Protein AF-A0A6L9J667-F1 (afdb_monomer)

Radius of gyration: 18.37 Å; Cα contacts (8 Å, |Δi|>4): 187; chains: 1; bounding box: 45×50×56 Å

Structure (mmCIF, N/CA/C/O backbone):
data_AF-A0A6L9J667-F1
#
_entry.id   AF-A0A6L9J667-F1
#
loop_
_atom_site.group_PDB
_atom_site.id
_atom_site.type_symbol
_atom_site.label_atom_id
_atom_site.label_alt_id
_atom_site.label_comp_id
_atom_site.label_asym_id
_atom_site.label_entity_id
_atom_site.label_seq_id
_atom_site.pdbx_PDB_ins_code
_atom_site.Cartn_x
_atom_site.Cartn_y
_atom_site.Cartn_z
_atom_site.occupancy
_atom_site.B_iso_or_equiv
_atom_site.auth_seq_id
_atom_site.auth_comp_id
_atom_site.auth_asym_id
_atom_site.auth_atom_id
_atom_site.pdbx_PDB_model_num
ATOM 1 N N . MET A 1 1 ? -11.969 -35.076 3.843 1.00 34.38 1 MET A N 1
ATOM 2 C CA . MET A 1 1 ? -10.674 -34.722 4.470 1.00 34.38 1 MET A CA 1
ATOM 3 C C . MET A 1 1 ? -10.777 -33.279 4.935 1.00 34.38 1 MET A C 1
ATOM 5 O O . MET A 1 1 ? -11.098 -32.419 4.132 1.00 34.38 1 MET A O 1
ATOM 9 N N . ASN A 1 2 ? -10.687 -33.057 6.244 1.00 34.00 2 ASN A N 1
ATOM 10 C CA . ASN A 1 2 ? -11.213 -31.883 6.939 1.00 34.00 2 ASN A CA 1
ATOM 11 C C . ASN A 1 2 ? -10.099 -30.839 7.148 1.00 34.00 2 ASN A C 1
ATOM 13 O O . ASN A 1 2 ? -9.305 -30.959 8.081 1.00 34.00 2 ASN A O 1
ATOM 17 N N . THR A 1 3 ? -9.994 -29.837 6.275 1.00 40.28 3 THR A N 1
ATOM 18 C CA . THR A 1 3 ? -9.066 -28.709 6.448 1.00 40.28 3 THR A CA 1
ATOM 19 C C . THR A 1 3 ? -9.663 -27.719 7.443 1.00 40.28 3 THR A C 1
ATOM 21 O O . THR A 1 3 ? -10.403 -26.805 7.087 1.00 40.28 3 THR A O 1
ATOM 24 N N . LYS A 1 4 ? -9.331 -27.903 8.729 1.00 41.00 4 LYS A N 1
ATOM 25 C CA . LYS A 1 4 ? -9.556 -26.900 9.777 1.00 41.00 4 LYS A CA 1
ATOM 26 C C . LYS A 1 4 ? -8.923 -25.576 9.336 1.00 41.00 4 LYS A C 1
ATOM 28 O O . LYS A 1 4 ? -7.708 -25.402 9.415 1.00 41.00 4 LYS A O 1
ATOM 33 N N . ARG A 1 5 ? -9.758 -24.643 8.876 1.00 44.25 5 ARG A N 1
ATOM 34 C CA . ARG A 1 5 ? -9.413 -23.239 8.634 1.00 44.25 5 ARG A CA 1
ATOM 35 C C . ARG A 1 5 ? -8.945 -22.677 9.980 1.00 44.25 5 ARG A C 1
ATOM 37 O O . ARG A 1 5 ? -9.752 -22.469 10.883 1.00 44.25 5 ARG A O 1
ATOM 44 N N . LYS A 1 6 ? -7.627 -22.551 10.162 1.00 43.97 6 LYS A N 1
ATOM 45 C CA . LYS A 1 6 ? -7.011 -21.897 11.325 1.00 43.97 6 LYS A CA 1
ATOM 46 C C . LYS A 1 6 ? -7.663 -20.512 11.399 1.00 43.97 6 LYS A C 1
ATOM 48 O O . LYS A 1 6 ? -7.482 -19.739 10.461 1.00 43.97 6 LYS A O 1
ATOM 53 N N . ARG A 1 7 ? -8.513 -20.260 12.409 1.00 51.75 7 ARG A N 1
ATOM 54 C CA . ARG A 1 7 ? -9.194 -18.965 12.594 1.00 51.75 7 ARG A CA 1
ATOM 55 C C . ARG A 1 7 ? -8.142 -17.875 12.423 1.00 51.75 7 ARG A C 1
ATOM 57 O O . ARG A 1 7 ? -7.114 -17.918 13.099 1.00 51.75 7 ARG A O 1
ATOM 64 N N . SER A 1 8 ? -8.352 -16.991 11.455 1.00 56.66 8 SER A N 1
ATOM 65 C CA . SER A 1 8 ? -7.470 -15.858 11.229 1.00 56.66 8 SER A CA 1
ATOM 66 C C . SER A 1 8 ? -7.361 -15.087 12.540 1.00 56.66 8 SER A C 1
ATOM 68 O O . SER A 1 8 ? -8.364 -14.807 13.189 1.00 56.66 8 SER A O 1
ATOM 70 N N . GLN A 1 9 ? -6.130 -14.781 12.944 1.00 84.12 9 GLN A N 1
ATOM 71 C CA . GLN A 1 9 ? -5.805 -14.028 14.160 1.00 84.12 9 GLN A CA 1
ATOM 72 C C . GLN A 1 9 ? -6.301 -12.567 14.094 1.00 84.12 9 GLN A C 1
ATOM 74 O O . GLN A 1 9 ? -5.968 -11.768 14.949 1.00 84.12 9 GLN A O 1
ATOM 79 N N . PHE A 1 10 ? -7.056 -12.212 13.055 1.00 93.38 10 PHE A N 1
ATOM 80 C CA . PHE A 1 10 ? -7.577 -10.890 12.754 1.00 93.38 10 PHE A CA 1
ATOM 81 C C . PHE A 1 10 ? -8.843 -11.022 11.891 1.00 93.38 10 PHE A C 1
ATOM 83 O O . PHE A 1 10 ? -9.079 -12.061 11.257 1.00 93.38 10 PHE A O 1
ATOM 90 N N . ILE A 1 11 ? -9.636 -9.955 11.851 1.00 95.50 11 ILE A N 1
ATOM 91 C CA . ILE A 1 11 ? -10.791 -9.784 10.965 1.00 95.50 11 ILE A CA 1
ATOM 92 C C . ILE A 1 11 ? -10.511 -8.676 9.953 1.00 95.50 11 ILE A C 1
ATOM 94 O O . ILE A 1 11 ? -9.797 -7.726 10.266 1.00 95.50 11 ILE A O 1
ATOM 98 N N . VAL A 1 12 ? -11.093 -8.783 8.760 1.00 96.62 12 VAL A N 1
ATOM 99 C CA . VAL A 1 12 ? -11.132 -7.688 7.784 1.00 96.62 12 VAL A CA 1
ATOM 100 C C . VAL A 1 12 ? -12.528 -7.087 7.802 1.00 96.62 12 VAL A C 1
ATOM 102 O O . VAL A 1 12 ? -13.521 -7.816 7.811 1.00 96.62 12 VAL A O 1
ATOM 105 N N . ARG A 1 13 ? -12.608 -5.761 7.863 1.00 95.69 13 ARG A N 1
ATOM 106 C CA . ARG A 1 13 ? -13.874 -5.024 7.887 1.00 95.69 13 ARG A CA 1
ATOM 107 C C . ARG A 1 13 ? -13.708 -3.635 7.296 1.00 95.69 13 ARG A C 1
ATOM 109 O O . ARG A 1 13 ? -12.589 -3.174 7.104 1.00 95.69 13 ARG A O 1
ATOM 116 N N . GLN A 1 14 ? -14.824 -2.953 7.070 1.00 94.88 14 GLN A N 1
ATOM 117 C CA . GLN A 1 14 ? -14.792 -1.533 6.749 1.00 94.88 14 GLN A CA 1
ATOM 118 C C . GLN A 1 14 ? -14.217 -0.712 7.913 1.00 94.88 14 GLN A C 1
ATOM 120 O O . GLN A 1 14 ? -14.376 -1.057 9.096 1.00 94.88 14 GLN A O 1
ATOM 125 N N . LEU A 1 15 ? -13.524 0.360 7.538 1.00 93.94 15 LEU A N 1
ATOM 126 C CA . LEU A 1 15 ? -13.124 1.438 8.432 1.00 93.94 15 LEU A CA 1
ATOM 127 C C . LEU A 1 15 ? -14.367 2.039 9.107 1.00 93.94 15 LEU A C 1
ATOM 129 O O . LEU A 1 15 ? -15.390 2.223 8.450 1.00 93.94 15 LEU A O 1
ATOM 133 N N . ARG A 1 16 ? -14.296 2.320 10.410 1.00 92.69 16 ARG A N 1
ATOM 134 C CA . ARG A 1 16 ? -15.457 2.788 11.186 1.00 92.69 16 ARG A CA 1
ATOM 135 C C . ARG A 1 16 ? -15.559 4.300 11.279 1.00 92.69 16 ARG A C 1
ATOM 137 O O . ARG A 1 16 ? -16.656 4.836 11.167 1.00 92.69 16 ARG A O 1
ATOM 144 N N . ASP A 1 17 ? -14.443 4.966 11.536 1.00 90.12 17 ASP A N 1
ATOM 145 C CA . ASP A 1 17 ? -14.431 6.382 11.877 1.00 90.12 17 ASP A CA 1
ATOM 146 C C . ASP A 1 17 ? -13.094 7.059 11.534 1.00 90.12 17 ASP A C 1
ATOM 148 O O . ASP A 1 17 ? -12.122 6.439 11.093 1.00 90.12 17 ASP A O 1
ATOM 152 N N . GLU A 1 18 ? -13.064 8.373 11.745 1.00 88.50 18 GLU A N 1
ATOM 153 C CA . GLU A 1 18 ? -11.898 9.228 11.513 1.00 88.50 18 GLU A CA 1
ATOM 154 C C . GLU A 1 18 ? -10.717 8.932 12.452 1.00 88.50 18 GLU A C 1
ATOM 156 O O . GLU A 1 18 ? -9.563 9.232 12.124 1.00 88.50 18 GLU A O 1
ATOM 161 N N . ALA A 1 19 ? -10.964 8.330 13.620 1.00 91.69 19 ALA A N 1
ATOM 162 C CA . ALA A 1 19 ? -9.888 7.945 14.525 1.00 91.69 19 ALA A CA 1
ATOM 163 C C . ALA A 1 19 ? -9.115 6.757 13.940 1.00 91.69 19 ALA A C 1
ATOM 165 O O . ALA A 1 19 ? -7.887 6.809 13.853 1.00 91.69 19 ALA A O 1
ATOM 166 N N . GLU A 1 20 ? -9.815 5.734 13.441 1.00 92.81 20 GLU A N 1
ATOM 167 C CA . GLU A 1 20 ? -9.190 4.629 12.706 1.00 92.81 20 GLU A CA 1
ATOM 168 C C . GLU A 1 20 ? -8.465 5.113 11.448 1.00 92.81 20 GLU A C 1
ATOM 170 O O . GLU A 1 20 ? -7.368 4.633 11.145 1.00 92.81 20 GLU A O 1
ATOM 175 N N . LEU A 1 21 ? -9.036 6.093 10.738 1.00 90.62 21 LEU A N 1
ATOM 176 C CA . LEU A 1 21 ? -8.382 6.708 9.584 1.00 90.62 21 LEU A CA 1
ATOM 177 C C . LEU A 1 21 ? -7.054 7.352 10.002 1.00 90.62 21 LEU A C 1
ATOM 179 O O . LEU A 1 21 ? -6.007 7.132 9.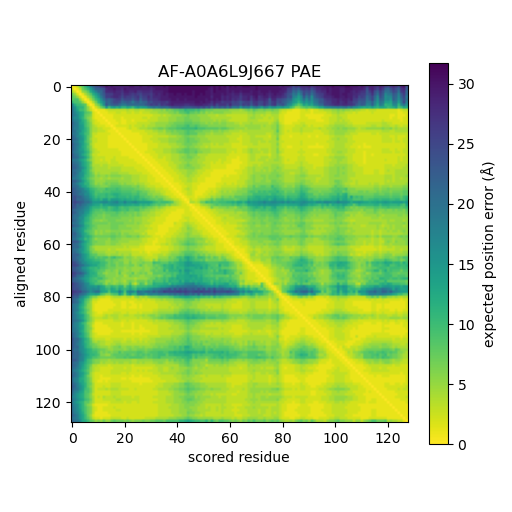391 1.00 90.62 21 LEU A O 1
ATOM 183 N N . THR A 1 22 ? -7.076 8.108 11.097 1.00 90.38 22 THR A N 1
ATOM 184 C CA . THR A 1 22 ? -5.885 8.743 11.659 1.00 90.38 22 THR A CA 1
ATOM 185 C C . THR A 1 22 ? -4.825 7.704 12.023 1.00 90.38 22 THR A C 1
ATOM 187 O O . THR A 1 22 ? -3.669 7.878 11.630 1.00 90.38 22 THR A O 1
ATOM 190 N N . PHE A 1 23 ? -5.200 6.596 12.666 1.00 92.25 23 PHE A N 1
ATOM 191 C CA . PHE A 1 23 ? -4.283 5.488 12.954 1.00 92.25 23 PHE A CA 1
ATOM 192 C C . PHE A 1 23 ? -3.694 4.862 11.684 1.00 92.25 23 PHE A C 1
ATOM 194 O O . PHE A 1 23 ? -2.487 4.637 11.617 1.00 92.25 23 PHE A O 1
ATOM 201 N N . CYS A 1 24 ? -4.501 4.641 10.643 1.00 92.75 24 CYS A N 1
ATOM 202 C CA . CYS A 1 24 ? -4.013 4.118 9.363 1.00 92.75 24 CYS A CA 1
ATOM 203 C C . CYS A 1 24 ? -2.934 5.024 8.752 1.00 92.75 24 CYS A C 1
ATOM 205 O O . CYS A 1 24 ? -1.942 4.535 8.213 1.00 92.75 24 CYS A O 1
ATOM 207 N N . SER A 1 25 ? -3.088 6.347 8.877 1.00 89.19 25 SER A N 1
ATOM 208 C CA . SER A 1 25 ? -2.107 7.321 8.376 1.00 89.19 25 SER A CA 1
ATOM 209 C C . SER A 1 25 ? -0.787 7.354 9.159 1.00 89.19 25 SER A C 1
ATOM 211 O O . SER A 1 25 ? 0.181 7.933 8.676 1.00 89.19 25 SER A O 1
ATOM 213 N N . GLN A 1 26 ? -0.756 6.762 10.357 1.00 91.56 26 GLN A N 1
ATOM 214 C CA . GLN A 1 26 ? 0.415 6.694 11.238 1.00 91.56 26 GLN A CA 1
ATOM 215 C C . GLN A 1 26 ? 1.178 5.371 11.126 1.00 91.56 26 GLN A C 1
ATOM 217 O O . GLN A 1 26 ? 2.247 5.240 11.721 1.00 91.56 26 GLN A O 1
ATOM 222 N N . LEU A 1 27 ? 0.640 4.382 10.403 1.00 93.12 27 LEU A N 1
ATOM 223 C CA . LEU A 1 27 ? 1.387 3.165 10.105 1.00 93.12 27 LEU A CA 1
ATOM 224 C C . LEU A 1 27 ? 2.682 3.518 9.368 1.00 93.12 27 LEU A C 1
ATOM 226 O O . LEU A 1 27 ? 2.750 4.516 8.662 1.00 93.12 27 LEU A O 1
ATOM 230 N N . ASP A 1 28 ? 3.707 2.683 9.508 1.00 92.88 28 ASP A N 1
ATOM 231 C CA . ASP A 1 28 ? 4.886 2.811 8.660 1.00 92.88 28 ASP A CA 1
ATOM 232 C C . ASP A 1 28 ? 4.573 2.285 7.249 1.00 92.88 28 ASP A C 1
ATOM 234 O O . ASP A 1 28 ? 4.309 1.092 7.049 1.00 92.88 28 ASP A O 1
ATOM 238 N N . HIS A 1 29 ? 4.604 3.187 6.268 1.00 93.31 29 HIS A N 1
ATOM 239 C CA . HIS A 1 29 ? 4.411 2.888 4.846 1.00 93.31 29 HIS A CA 1
ATOM 240 C C . HIS A 1 29 ? 5.716 2.568 4.111 1.00 93.31 29 HIS A C 1
ATOM 242 O O . HIS A 1 29 ? 5.674 2.192 2.938 1.00 93.31 29 HIS A O 1
ATOM 248 N N . SER A 1 30 ? 6.871 2.741 4.756 1.00 94.31 30 SER A N 1
ATOM 249 C CA . SER A 1 30 ? 8.164 2.416 4.161 1.00 94.31 30 SER A CA 1
ATOM 250 C C . SER A 1 30 ? 8.399 0.910 4.139 1.00 94.31 30 SER A C 1
ATOM 252 O O . SER A 1 30 ? 7.809 0.159 4.915 1.00 94.31 30 SER A O 1
ATOM 254 N N . TYR A 1 31 ? 9.270 0.428 3.260 1.00 94.25 31 TYR A N 1
ATOM 255 C CA . TYR A 1 31 ? 9.704 -0.966 3.292 1.00 94.25 31 TYR A CA 1
ATOM 256 C C . TYR A 1 31 ? 11.181 -1.095 2.956 1.00 94.25 31 TYR A C 1
ATOM 258 O O . TYR A 1 31 ? 11.740 -0.288 2.220 1.00 94.25 31 TYR A O 1
ATOM 266 N N . THR A 1 32 ? 11.804 -2.153 3.466 1.00 95.12 32 THR A N 1
ATOM 267 C CA . THR A 1 32 ? 13.183 -2.502 3.123 1.00 95.12 32 THR A CA 1
ATOM 268 C C . THR A 1 32 ? 13.197 -3.515 1.990 1.00 95.12 32 THR A C 1
ATOM 270 O O . THR A 1 32 ? 12.401 -4.459 1.982 1.00 95.12 32 THR A O 1
ATOM 273 N N . THR A 1 33 ? 14.106 -3.336 1.036 1.00 96.06 33 THR A N 1
ATOM 274 C CA . THR A 1 33 ? 14.317 -4.282 -0.058 1.00 96.06 33 THR A CA 1
ATOM 275 C C . THR A 1 33 ? 15.794 -4.508 -0.348 1.00 96.06 33 THR A C 1
ATOM 277 O O . THR A 1 33 ? 16.599 -3.578 -0.299 1.00 96.06 33 THR A O 1
ATOM 280 N N . ASP A 1 34 ? 16.115 -5.747 -0.711 1.00 97.50 34 ASP A N 1
ATOM 281 C CA . ASP A 1 34 ? 17.419 -6.160 -1.242 1.00 97.50 34 ASP A CA 1
ATOM 282 C C . ASP A 1 34 ? 17.403 -6.253 -2.772 1.00 97.50 34 ASP A C 1
ATOM 284 O O . ASP A 1 34 ? 18.433 -6.482 -3.399 1.00 97.50 34 ASP A O 1
ATOM 288 N N . TYR A 1 35 ? 16.230 -6.081 -3.389 1.00 96.94 35 TYR A N 1
ATOM 289 C CA . TYR A 1 35 ? 16.033 -6.238 -4.825 1.00 96.94 35 TYR A CA 1
ATOM 290 C C . TYR A 1 35 ? 15.211 -5.095 -5.417 1.00 96.94 35 TYR A C 1
ATOM 292 O O . TYR A 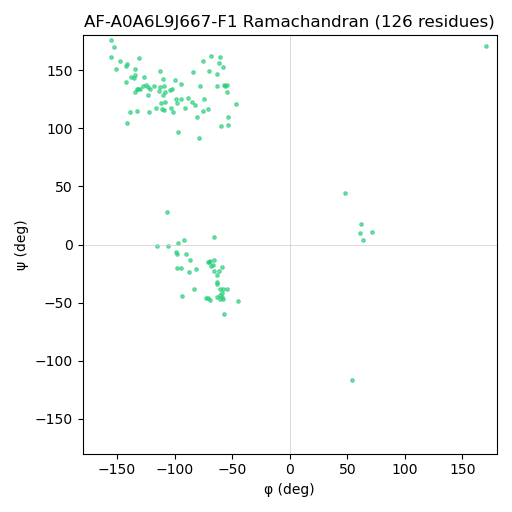1 35 ? 14.323 -4.533 -4.772 1.00 96.94 35 TYR A O 1
ATOM 300 N N . VAL A 1 36 ? 15.465 -4.798 -6.685 1.00 96.19 36 VAL A N 1
ATOM 301 C CA . VAL A 1 36 ? 14.670 -3.867 -7.495 1.00 96.19 36 VAL A CA 1
ATOM 302 C C . VAL A 1 36 ? 14.326 -4.495 -8.832 1.00 96.19 36 VAL A C 1
ATOM 304 O O . VAL A 1 36 ? 14.980 -5.437 -9.276 1.00 96.19 36 VAL A O 1
ATOM 307 N N . TRP A 1 37 ? 13.303 -3.960 -9.488 1.00 96.50 37 TRP A N 1
ATOM 308 C CA . TRP A 1 37 ? 13.073 -4.228 -10.900 1.00 96.50 37 TRP A CA 1
ATOM 309 C C . TRP A 1 37 ? 13.795 -3.160 -11.712 1.00 96.50 37 TRP A C 1
ATOM 311 O O . TRP A 1 37 ? 13.481 -1.978 -11.605 1.00 96.50 37 TRP A O 1
ATOM 321 N N . GLN A 1 38 ? 14.764 -3.577 -12.518 1.00 96.06 38 GLN A N 1
ATOM 322 C CA . GLN A 1 38 ? 15.353 -2.728 -13.540 1.00 96.06 38 GLN A CA 1
ATOM 323 C C . GLN A 1 38 ? 14.539 -2.885 -14.822 1.00 96.06 38 GLN A C 1
ATOM 325 O O . GLN A 1 38 ? 14.330 -4.005 -15.294 1.00 96.06 38 GLN A O 1
ATOM 330 N N . MET A 1 39 ? 14.078 -1.758 -15.355 1.00 97.38 39 MET A N 1
ATOM 331 C CA . MET A 1 39 ? 13.379 -1.684 -16.630 1.00 97.38 39 MET A CA 1
ATOM 332 C C . MET A 1 39 ? 14.375 -1.276 -17.716 1.00 97.38 39 MET A C 1
ATOM 334 O O . MET A 1 39 ? 14.986 -0.215 -17.618 1.00 97.38 39 MET A O 1
ATOM 338 N N . ASP A 1 40 ? 14.523 -2.110 -18.741 1.00 95.50 40 ASP A N 1
ATOM 339 C CA . ASP A 1 40 ? 15.235 -1.773 -19.970 1.00 95.50 40 ASP A CA 1
ATOM 340 C C . ASP A 1 40 ? 14.199 -1.620 -21.089 1.00 95.50 40 ASP A C 1
ATOM 342 O O . ASP A 1 40 ? 13.437 -2.550 -21.362 1.00 95.50 40 ASP A O 1
ATOM 346 N N . MET A 1 41 ? 14.168 -0.453 -21.728 1.00 95.94 41 MET A N 1
ATOM 347 C CA . MET A 1 41 ? 13.305 -0.179 -22.875 1.00 95.94 41 MET A CA 1
ATOM 348 C C . MET A 1 41 ? 14.164 -0.099 -24.134 1.00 95.94 41 MET A C 1
ATOM 350 O O . MET A 1 41 ? 15.203 0.562 -24.132 1.00 95.94 41 MET A O 1
ATOM 354 N N . ARG A 1 42 ? 13.754 -0.797 -25.191 1.00 95.69 42 ARG A N 1
ATOM 355 C CA . ARG A 1 42 ? 14.375 -0.729 -26.514 1.00 95.69 42 ARG A CA 1
ATOM 356 C C . ARG A 1 42 ? 13.307 -0.443 -27.547 1.00 95.69 42 ARG A C 1
ATOM 358 O O . ARG A 1 42 ? 12.244 -1.051 -27.506 1.00 95.69 42 ARG A O 1
ATOM 36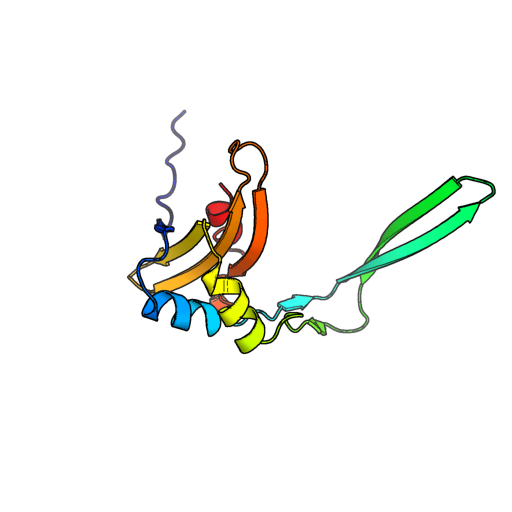5 N N . GLU A 1 43 ? 13.624 0.449 -28.464 1.00 95.69 43 GLU A N 1
ATOM 366 C CA . GLU A 1 43 ? 12.787 0.767 -29.613 1.00 95.69 43 GLU A CA 1
ATOM 367 C C . GLU A 1 43 ? 13.527 0.258 -30.854 1.00 95.69 43 GLU A C 1
ATOM 369 O O . GLU A 1 43 ? 14.688 0.613 -31.071 1.00 95.69 43 GLU A O 1
ATOM 374 N N . GLU A 1 44 ? 12.898 -0.630 -31.620 1.00 94.31 44 GLU A N 1
ATOM 375 C CA . GLU A 1 44 ? 13.452 -1.202 -32.850 1.00 94.31 44 GLU A CA 1
ATOM 376 C C . GLU A 1 44 ? 12.384 -1.120 -33.950 1.00 94.31 44 GLU A C 1
ATOM 378 O O . GLU A 1 44 ? 11.342 -1.763 -33.865 1.00 94.31 44 GLU A O 1
ATOM 383 N N . ASN A 1 45 ? 12.637 -0.328 -34.998 1.00 92.75 45 ASN A N 1
ATOM 384 C CA . ASN A 1 45 ? 11.652 0.009 -36.036 1.00 92.75 45 ASN A CA 1
ATOM 385 C C . ASN A 1 45 ? 10.350 0.593 -35.441 1.00 92.75 45 ASN A C 1
ATOM 387 O O . ASN A 1 45 ? 10.386 1.672 -34.856 1.00 92.75 45 ASN A O 1
ATOM 391 N N . GLU A 1 46 ? 9.219 -0.100 -35.613 1.00 94.56 46 GLU A N 1
ATOM 392 C CA . GLU A 1 46 ? 7.896 0.258 -35.076 1.00 94.56 46 GLU A CA 1
ATOM 393 C C . GLU A 1 46 ? 7.571 -0.478 -33.758 1.00 94.56 46 GLU A C 1
ATOM 395 O O . GLU A 1 46 ? 6.493 -0.287 -33.195 1.00 94.56 46 GLU A O 1
ATOM 400 N N . ASP A 1 47 ? 8.496 -1.301 -33.247 1.00 95.06 47 ASP A N 1
ATOM 401 C CA . ASP A 1 47 ? 8.304 -2.106 -32.042 1.00 95.06 47 ASP A CA 1
ATOM 402 C C . ASP A 1 47 ? 8.957 -1.467 -30.806 1.00 95.06 47 ASP A C 1
ATOM 404 O O . ASP A 1 47 ? 10.082 -0.957 -30.844 1.00 95.06 47 ASP A O 1
ATOM 408 N N . VAL A 1 48 ? 8.269 -1.571 -29.663 1.00 96.12 48 VAL A N 1
ATOM 409 C CA . VAL A 1 48 ? 8.791 -1.191 -28.341 1.00 96.12 48 VAL A CA 1
ATOM 410 C C . VAL A 1 48 ? 8.884 -2.430 -27.455 1.00 96.12 48 VAL A C 1
ATOM 412 O O . VAL A 1 48 ? 7.880 -3.047 -27.098 1.00 96.12 48 VAL A O 1
ATOM 415 N N . PHE A 1 49 ? 10.100 -2.768 -27.037 1.00 96.75 49 PHE A N 1
ATOM 416 C CA . PHE A 1 49 ? 10.384 -3.861 -26.116 1.00 96.75 49 PHE A CA 1
ATOM 417 C C . PHE A 1 49 ? 10.677 -3.312 -24.723 1.00 96.75 49 PHE A C 1
ATOM 419 O O . PHE A 1 49 ? 11.680 -2.634 -24.508 1.00 96.75 49 PHE A O 1
ATOM 426 N N . VAL A 1 50 ? 9.837 -3.663 -23.748 1.00 96.88 50 VAL A N 1
ATOM 427 C CA . VAL A 1 50 ? 10.071 -3.351 -22.332 1.00 96.88 50 VAL A CA 1
ATOM 428 C C . VAL A 1 50 ? 10.412 -4.637 -21.591 1.00 96.88 50 VAL A C 1
ATOM 430 O O . VAL A 1 50 ? 9.588 -5.545 -21.478 1.00 96.88 50 VAL A O 1
ATOM 433 N N . ARG A 1 51 ? 11.634 -4.723 -21.065 1.00 97.06 51 ARG A N 1
ATOM 434 C CA . ARG A 1 51 ? 12.096 -5.855 -20.259 1.00 97.06 51 ARG A CA 1
ATOM 435 C C . ARG A 1 51 ? 12.262 -5.433 -18.809 1.00 97.06 51 ARG A C 1
ATOM 437 O O . ARG A 1 51 ? 12.999 -4.500 -18.511 1.00 97.06 51 ARG A O 1
ATOM 444 N N . PHE A 1 52 ? 11.659 -6.194 -17.904 1.00 97.62 52 PHE A N 1
ATOM 445 C CA . PHE A 1 52 ? 11.909 -6.085 -16.470 1.00 97.62 52 PHE A CA 1
ATOM 446 C C . PHE A 1 52 ? 12.832 -7.213 -16.016 1.00 97.62 52 PHE A C 1
ATOM 448 O O . PHE A 1 52 ? 12.635 -8.377 -16.372 1.00 97.62 52 PHE A O 1
ATOM 455 N N . ARG A 1 53 ? 13.842 -6.877 -15.217 1.00 96.69 53 ARG A N 1
ATOM 456 C CA . ARG A 1 53 ? 14.719 -7.848 -14.558 1.00 96.69 53 ARG A CA 1
ATOM 457 C C . ARG A 1 53 ? 14.829 -7.531 -13.076 1.00 96.69 53 ARG A C 1
ATOM 459 O O . ARG A 1 53 ? 15.048 -6.384 -12.699 1.00 96.69 53 ARG A O 1
ATOM 466 N N . THR A 1 54 ? 14.704 -8.553 -12.240 1.00 97.31 54 THR A N 1
ATOM 467 C CA . THR A 1 54 ? 14.993 -8.428 -10.811 1.00 97.31 54 THR A CA 1
ATOM 468 C C . THR A 1 54 ? 16.505 -8.368 -10.616 1.00 97.31 54 THR A C 1
ATOM 470 O O . THR A 1 54 ? 17.220 -9.262 -11.065 1.00 97.31 54 THR A O 1
ATOM 473 N N . VAL A 1 55 ? 16.992 -7.328 -9.947 1.00 97.06 55 VAL A N 1
ATOM 474 C CA . VAL A 1 55 ? 18.417 -7.099 -9.682 1.00 97.06 55 VAL A CA 1
ATOM 475 C C . VAL A 1 55 ? 18.631 -6.977 -8.181 1.00 97.06 55 VAL A C 1
ATOM 477 O O . VAL A 1 55 ? 17.861 -6.298 -7.504 1.00 97.06 55 VAL A O 1
ATOM 480 N N . HIS A 1 56 ? 19.665 -7.641 -7.667 1.00 97.44 56 HIS A N 1
ATOM 481 C CA . HIS A 1 56 ? 20.078 -7.528 -6.271 1.00 97.44 56 HIS A CA 1
ATOM 482 C C . HIS A 1 56 ? 20.853 -6.225 -6.042 1.00 97.44 56 HIS A C 1
ATOM 484 O O . HIS A 1 56 ? 21.728 -5.863 -6.830 1.00 97.44 56 HIS A O 1
ATOM 490 N N . LEU A 1 57 ? 20.547 -5.530 -4.953 1.00 97.12 57 LEU A N 1
ATOM 491 C CA . LEU A 1 57 ? 21.201 -4.290 -4.563 1.00 97.12 57 LEU A CA 1
ATOM 492 C C . LEU A 1 57 ? 22.503 -4.569 -3.797 1.00 97.12 57 LEU A C 1
ATOM 494 O O . LEU A 1 57 ? 22.572 -5.526 -3.033 1.00 97.12 57 LEU A O 1
ATOM 498 N N . PRO A 1 58 ? 23.532 -3.710 -3.902 1.00 95.88 58 PRO A N 1
ATOM 499 C CA . PRO A 1 58 ? 24.764 -3.870 -3.121 1.00 95.88 58 PRO A CA 1
ATOM 500 C C . PRO A 1 58 ? 24.549 -3.802 -1.600 1.00 95.88 58 PRO A C 1
ATOM 502 O O . PRO A 1 58 ? 25.375 -4.288 -0.833 1.00 95.88 58 PRO A O 1
ATOM 505 N N . ARG A 1 59 ? 23.455 -3.166 -1.168 1.00 96.50 59 ARG A N 1
ATOM 506 C CA . ARG A 1 59 ? 23.012 -3.063 0.223 1.00 96.50 59 ARG A CA 1
ATOM 507 C C . ARG A 1 59 ? 21.492 -2.942 0.271 1.00 96.50 59 ARG A C 1
ATOM 509 O O . ARG A 1 59 ? 20.908 -2.360 -0.647 1.00 96.50 59 ARG A O 1
ATOM 516 N N . SER A 1 60 ? 20.881 -3.411 1.355 1.00 96.25 60 SER A N 1
ATOM 517 C CA . SER A 1 60 ? 19.459 -3.197 1.621 1.00 96.25 60 SER A CA 1
ATOM 518 C C . SER A 1 60 ? 19.128 -1.703 1.613 1.00 96.25 60 SER A C 1
ATOM 520 O O . SER A 1 60 ? 19.862 -0.880 2.169 1.00 96.25 60 SER 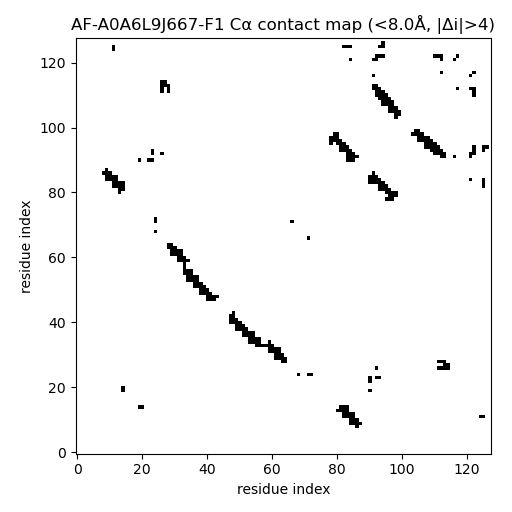A O 1
ATOM 522 N N . MET A 1 61 ? 18.015 -1.352 0.980 1.00 95.44 61 MET A N 1
ATOM 523 C CA . MET A 1 61 ? 17.518 0.016 0.861 1.00 95.44 61 MET A CA 1
ATOM 524 C C . MET A 1 61 ? 16.154 0.124 1.534 1.00 95.44 61 MET A C 1
ATOM 526 O O . MET A 1 61 ? 15.288 -0.717 1.304 1.00 95.44 61 MET A O 1
ATOM 530 N N . VAL A 1 62 ? 15.953 1.194 2.303 1.00 95.69 62 VAL A N 1
ATOM 531 C CA . VAL A 1 62 ? 14.625 1.614 2.760 1.00 95.69 62 VAL A CA 1
ATOM 532 C C . VAL A 1 62 ? 13.998 2.479 1.674 1.00 95.69 62 VAL A C 1
ATOM 534 O O . VAL A 1 62 ? 14.572 3.488 1.264 1.00 95.69 62 VAL A O 1
ATOM 537 N N . VAL A 1 63 ? 12.827 2.072 1.202 1.00 94.31 63 VAL A N 1
ATOM 538 C CA . VAL A 1 63 ? 12.015 2.804 0.236 1.00 94.31 63 VAL A CA 1
ATOM 539 C C . VAL A 1 63 ? 10.892 3.490 0.996 1.00 94.31 63 VAL A C 1
ATOM 541 O O . VAL A 1 63 ? 10.016 2.831 1.558 1.00 94.31 63 VAL A O 1
ATOM 544 N N . SER A 1 64 ? 10.924 4.820 1.016 1.00 92.19 64 SER A N 1
ATOM 545 C CA . SER A 1 64 ? 9.832 5.627 1.554 1.00 92.19 64 SER A CA 1
ATOM 546 C C . SER A 1 64 ? 8.611 5.547 0.649 1.00 92.19 64 SER A C 1
ATOM 548 O O . SER A 1 64 ? 8.722 5.431 -0.573 1.00 92.19 64 SER A O 1
ATOM 550 N N . TYR A 1 65 ? 7.431 5.659 1.249 1.00 87.81 65 TYR A N 1
ATOM 551 C CA . TYR A 1 65 ? 6.203 5.744 0.477 1.00 87.81 65 TYR A CA 1
ATOM 552 C C . TYR A 1 65 ? 6.197 7.008 -0.395 1.00 87.81 65 TYR A C 1
ATOM 554 O O . TYR A 1 65 ? 6.553 8.080 0.097 1.00 87.81 65 TYR A O 1
ATOM 562 N N . PRO A 1 66 ? 5.783 6.925 -1.671 1.00 83.56 66 PRO A N 1
ATOM 563 C CA . PRO A 1 66 ? 5.915 8.040 -2.610 1.00 83.56 66 PRO A CA 1
ATOM 564 C C . PRO A 1 66 ? 4.997 9.233 -2.307 1.00 83.56 66 PRO A C 1
ATOM 566 O O . PRO A 1 66 ? 5.191 10.301 -2.878 1.00 83.56 66 PRO A O 1
ATOM 569 N N . ARG A 1 67 ? 3.986 9.070 -1.442 1.00 83.56 67 ARG A N 1
ATOM 570 C CA . ARG A 1 67 ? 3.046 10.136 -1.059 1.00 83.56 67 ARG A CA 1
ATOM 571 C C . ARG A 1 67 ? 3.221 10.512 0.404 1.00 83.56 67 ARG A C 1
ATOM 573 O O . ARG A 1 67 ? 3.181 9.637 1.268 1.00 83.56 67 ARG A O 1
ATOM 580 N N . ASP A 1 68 ? 3.313 11.804 0.691 1.00 80.75 68 ASP A N 1
ATOM 581 C CA . ASP A 1 68 ? 3.291 12.292 2.066 1.00 80.75 68 ASP A CA 1
ATOM 582 C C . ASP A 1 68 ? 1.909 12.089 2.722 1.00 80.75 68 ASP A C 1
ATOM 584 O O . ASP A 1 68 ? 0.887 11.880 2.057 1.00 80.75 68 ASP A O 1
ATOM 588 N N . VAL A 1 69 ? 1.883 12.145 4.054 1.00 75.12 69 VAL A N 1
ATOM 589 C CA . VAL A 1 69 ? 0.688 11.872 4.866 1.00 75.12 69 VAL A CA 1
ATOM 590 C C . VAL A 1 69 ? -0.440 12.876 4.600 1.00 75.12 69 VAL A C 1
ATOM 592 O O . VAL A 1 69 ? -1.610 12.493 4.636 1.00 75.12 69 VAL A O 1
ATOM 595 N N . GLN A 1 70 ? -0.130 14.146 4.313 1.00 76.25 70 GLN A N 1
ATOM 596 C CA . GLN A 1 70 ? -1.162 15.157 4.067 1.00 76.25 70 GLN A CA 1
ATOM 597 C C . GLN A 1 70 ? -1.833 14.941 2.712 1.00 76.25 70 GLN A C 1
ATOM 599 O O . GLN A 1 70 ? -3.064 14.916 2.634 1.00 76.25 70 GLN A O 1
ATOM 604 N N . THR A 1 71 ? -1.039 14.696 1.666 1.00 78.50 71 THR A N 1
ATOM 605 C CA . THR A 1 71 ? -1.553 14.338 0.339 1.00 78.50 71 THR A CA 1
ATOM 606 C C . THR A 1 71 ? -2.390 13.066 0.399 1.00 78.50 71 THR A C 1
ATOM 608 O O . THR A 1 71 ? -3.469 13.016 -0.192 1.00 78.50 71 THR A O 1
ATOM 611 N N . GLN A 1 72 ? -1.950 12.053 1.156 1.00 75.75 72 GLN A N 1
ATOM 612 C CA . GLN A 1 72 ? -2.764 10.866 1.406 1.00 75.75 72 GLN A CA 1
ATOM 613 C C . GLN A 1 72 ? -4.107 11.247 2.030 1.00 75.75 72 GLN A C 1
ATOM 615 O O . GLN A 1 72 ? -5.127 11.022 1.393 1.00 75.75 72 GLN A O 1
ATOM 620 N N . ARG A 1 73 ? -4.137 11.901 3.197 1.00 75.12 73 ARG A N 1
ATOM 621 C CA . ARG A 1 73 ? -5.399 12.251 3.878 1.00 75.12 73 ARG A CA 1
ATOM 622 C C . ARG A 1 73 ? -6.372 13.044 3.000 1.00 75.12 73 ARG A C 1
ATOM 624 O O . ARG A 1 73 ? -7.565 12.764 3.028 1.00 75.12 73 ARG A O 1
ATOM 631 N N . MET A 1 74 ? -5.889 13.972 2.173 1.00 76.50 74 MET A N 1
ATOM 632 C CA . MET A 1 74 ? -6.747 14.679 1.210 1.00 76.50 74 MET A CA 1
ATOM 633 C C . MET A 1 74 ? -7.362 13.729 0.174 1.00 76.50 74 MET A C 1
ATOM 635 O O . MET A 1 74 ? -8.564 13.772 -0.082 1.00 76.50 74 MET A O 1
ATOM 639 N N . LEU A 1 75 ? -6.562 12.815 -0.383 1.00 76.06 75 LEU A N 1
ATOM 640 C CA . LEU A 1 75 ? -7.049 11.762 -1.282 1.00 76.06 75 LEU A CA 1
ATOM 641 C C . LEU A 1 75 ? -7.972 10.761 -0.572 1.00 76.06 75 LEU A C 1
ATOM 643 O O . LEU A 1 75 ? -8.623 9.952 -1.238 1.00 76.06 75 LEU A O 1
ATOM 647 N N . TRP A 1 76 ? -8.015 10.774 0.764 1.00 81.00 76 TRP A N 1
ATOM 648 C CA . TRP A 1 76 ? -8.846 9.870 1.547 1.00 81.00 76 TRP A CA 1
ATOM 649 C C . TRP A 1 76 ? -10.300 10.312 1.664 1.00 81.00 76 TRP A C 1
ATOM 651 O O . TRP A 1 76 ? -11.177 9.465 1.784 1.00 81.00 76 TRP A O 1
ATOM 661 N N . GLN A 1 77 ? -10.579 11.597 1.462 1.00 66.88 77 GLN A N 1
ATOM 662 C CA . GLN A 1 77 ? -11.935 12.151 1.524 1.00 66.88 77 GLN A CA 1
ATOM 663 C C . GLN A 1 77 ? -12.853 11.687 0.382 1.00 66.88 77 GLN A C 1
ATOM 665 O O . GLN A 1 77 ? -14.070 11.785 0.489 1.00 66.88 77 GLN A O 1
ATOM 670 N N . LYS A 1 78 ? -12.285 11.174 -0.716 1.00 66.00 78 LYS A N 1
ATOM 671 C CA . LYS A 1 78 ? -13.040 10.674 -1.878 1.00 66.00 78 LYS A CA 1
ATOM 672 C C . LYS A 1 78 ? -13.366 9.173 -1.805 1.00 66.00 78 LYS A C 1
ATOM 674 O O . LYS A 1 78 ? -13.825 8.616 -2.795 1.00 66.00 78 LYS A O 1
ATOM 679 N N . ARG A 1 79 ? -13.027 8.482 -0.709 1.00 62.53 79 ARG A N 1
ATOM 680 C CA . ARG A 1 79 ? -12.907 7.012 -0.699 1.00 62.53 79 ARG A CA 1
ATOM 681 C C . ARG A 1 79 ? -14.242 6.306 -0.529 1.00 62.53 79 ARG A C 1
ATOM 683 O O . ARG A 1 79 ? -14.899 6.433 0.495 1.00 62.53 79 ARG A O 1
ATOM 690 N N . GLU A 1 80 ? -14.573 5.495 -1.524 1.00 69.62 80 GLU A N 1
ATOM 691 C CA . GLU A 1 80 ? -15.777 4.664 -1.549 1.00 69.62 80 GLU A CA 1
ATOM 692 C C . GLU A 1 80 ? -15.557 3.293 -0.882 1.00 69.62 80 GLU A C 1
ATOM 694 O O . GLU A 1 80 ? -16.515 2.695 -0.399 1.00 69.62 80 GLU A O 1
ATOM 699 N N . CYS A 1 81 ? -14.312 2.790 -0.807 1.00 86.44 81 CYS A N 1
ATOM 700 C CA . CYS A 1 81 ? -14.002 1.496 -0.189 1.00 86.44 81 CYS A CA 1
ATOM 701 C C . CYS A 1 81 ? -12.682 1.514 0.607 1.00 86.44 81 CYS A C 1
ATOM 703 O O . CYS A 1 81 ? -11.584 1.467 0.045 1.00 86.44 81 CYS A O 1
ATOM 705 N N . PHE A 1 82 ? -12.801 1.539 1.940 1.00 92.75 82 PHE A N 1
ATOM 706 C CA . PHE A 1 82 ? -11.677 1.492 2.880 1.00 92.75 82 PHE A CA 1
ATOM 707 C C . PHE A 1 82 ? -11.830 0.294 3.821 1.00 92.75 82 PHE A C 1
ATOM 709 O O . PHE A 1 82 ? -12.753 0.241 4.639 1.00 92.75 82 PHE A O 1
ATOM 716 N N . LEU A 1 83 ? -10.921 -0.673 3.705 1.00 95.38 83 LEU A N 1
ATOM 717 C CA . LEU A 1 83 ? -10.903 -1.891 4.509 1.00 95.38 83 LEU A CA 1
ATOM 718 C C . LEU A 1 83 ? -9.725 -1.874 5.474 1.00 95.38 83 LEU A C 1
ATOM 720 O O . LEU A 1 83 ? -8.626 -1.453 5.122 1.00 95.38 83 LEU A O 1
ATOM 724 N N . VAL A 1 84 ? -9.942 -2.389 6.677 1.00 97.12 84 VAL A N 1
ATOM 725 C CA . VAL A 1 84 ? -8.931 -2.526 7.721 1.00 97.12 84 VAL A CA 1
ATOM 726 C C . VAL A 1 84 ? -8.865 -3.960 8.226 1.00 97.12 84 VAL A C 1
ATOM 728 O O . VAL A 1 84 ? -9.885 -4.642 8.342 1.00 97.12 84 VAL A O 1
ATOM 731 N N . ALA A 1 85 ? -7.655 -4.408 8.548 1.00 97.69 85 ALA A N 1
ATOM 732 C CA . ALA A 1 85 ? -7.398 -5.666 9.232 1.00 97.69 85 ALA A CA 1
ATOM 733 C C . ALA A 1 85 ? -7.172 -5.393 10.721 1.00 97.69 85 ALA A C 1
ATOM 735 O O . ALA A 1 85 ? -6.316 -4.582 11.072 1.00 97.69 85 ALA A O 1
ATOM 736 N N . VAL A 1 86 ? -7.931 -6.057 11.593 1.00 96.81 86 VAL A N 1
ATOM 737 C CA . VAL A 1 86 ? -7.982 -5.754 13.033 1.00 96.81 86 VAL A CA 1
ATOM 738 C C . VAL A 1 86 ? -7.837 -7.029 13.855 1.00 96.81 86 VAL A C 1
ATOM 740 O O . VAL A 1 86 ? -8.531 -8.011 13.586 1.00 96.81 86 VAL A O 1
ATOM 743 N N . ALA A 1 87 ? -6.988 -7.006 14.880 1.00 95.06 87 ALA A N 1
ATOM 744 C CA . ALA A 1 87 ? -6.880 -8.053 15.897 1.00 95.06 87 ALA A CA 1
ATOM 745 C C . ALA A 1 87 ? -6.822 -7.423 17.283 1.00 95.06 87 ALA A C 1
ATOM 747 O O . ALA A 1 87 ? -6.028 -6.509 17.471 1.00 95.06 87 ALA A O 1
ATOM 748 N N . ASP A 1 88 ? -7.625 -7.912 18.231 1.00 90.88 88 ASP A N 1
ATO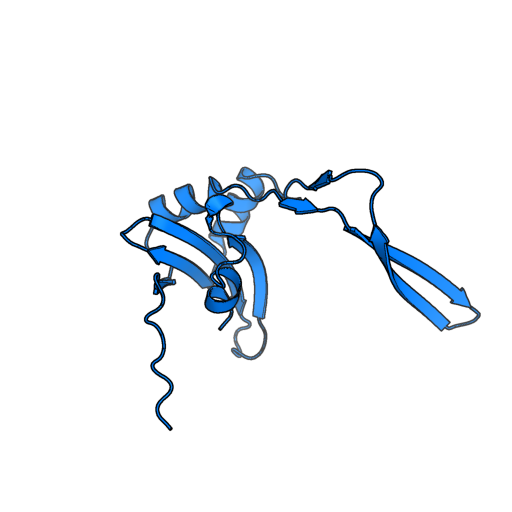M 749 C CA . ASP A 1 88 ? -7.638 -7.415 19.616 1.00 90.88 88 ASP A CA 1
ATOM 750 C C . ASP A 1 88 ? -7.707 -5.872 19.689 1.00 90.88 88 ASP A C 1
ATOM 752 O O . ASP A 1 88 ? -6.943 -5.229 20.401 1.00 90.88 88 ASP A O 1
ATOM 756 N N . ASP A 1 89 ? -8.580 -5.281 18.860 1.00 87.44 89 ASP A N 1
ATOM 757 C CA . ASP A 1 89 ? -8.761 -3.830 18.657 1.00 87.44 89 ASP A CA 1
ATOM 758 C C . ASP A 1 89 ? -7.537 -3.053 18.128 1.00 87.44 89 ASP A C 1
ATOM 760 O O . ASP A 1 89 ? -7.570 -1.830 18.002 1.00 87.44 89 ASP A O 1
ATOM 764 N N . VAL A 1 90 ? -6.483 -3.752 17.703 1.00 92.81 90 VAL A N 1
ATOM 765 C CA . VAL A 1 90 ? -5.315 -3.173 17.034 1.00 92.81 90 VAL A CA 1
ATOM 766 C C . VAL A 1 90 ? -5.481 -3.240 15.519 1.00 92.81 90 VAL A C 1
ATOM 768 O O . VAL A 1 90 ? -5.654 -4.316 14.937 1.00 92.81 90 VAL A O 1
ATOM 771 N N . LEU A 1 91 ? -5.369 -2.085 14.859 1.00 95.81 91 LEU A N 1
ATOM 772 C CA . LEU A 1 91 ? -5.279 -1.995 13.403 1.00 95.81 91 LEU A CA 1
ATOM 773 C C . LEU A 1 91 ? -3.918 -2.516 12.932 1.00 95.81 91 LEU A C 1
ATOM 775 O O . LEU A 1 91 ? -2.870 -1.953 13.241 1.00 95.81 91 LEU A O 1
ATOM 779 N N . LEU A 1 92 ? -3.939 -3.598 12.160 1.00 96.94 92 LEU A N 1
ATOM 780 C CA . LEU A 1 92 ? -2.737 -4.257 11.651 1.00 96.94 92 LEU A CA 1
ATOM 781 C C . LEU A 1 92 ? -2.345 -3.778 10.249 1.00 96.94 92 LEU A C 1
ATOM 783 O O . LEU A 1 92 ? -1.212 -3.981 9.810 1.00 96.94 92 LEU A O 1
ATOM 787 N N . GLY A 1 93 ? -3.290 -3.198 9.518 1.00 96.81 93 GLY A N 1
ATOM 788 C CA . GLY A 1 93 ? -3.115 -2.772 8.138 1.00 96.81 93 GLY A CA 1
ATOM 789 C C . GLY A 1 93 ? -4.433 -2.360 7.502 1.00 96.81 93 GLY A C 1
ATOM 790 O O . GLY A 1 93 ? -5.503 -2.577 8.073 1.00 96.81 93 GLY A O 1
ATOM 791 N N . TYR A 1 94 ? -4.350 -1.787 6.310 1.00 96.38 94 TYR A N 1
ATOM 792 C CA . TYR A 1 94 ? -5.507 -1.336 5.558 1.00 96.38 94 TYR A CA 1
ATOM 793 C C . TYR A 1 94 ? -5.301 -1.475 4.051 1.00 96.38 94 TYR A C 1
ATOM 795 O O . TYR A 1 94 ? -4.173 -1.509 3.550 1.00 96.38 94 TYR A O 1
ATOM 803 N N . ALA A 1 95 ? -6.417 -1.523 3.335 1.00 95.06 95 ALA A N 1
ATOM 804 C CA . ALA A 1 95 ? -6.484 -1.358 1.898 1.00 95.06 95 ALA A CA 1
ATOM 805 C C . ALA A 1 95 ? -7.468 -0.241 1.584 1.00 95.06 95 ALA A C 1
ATOM 807 O O . ALA A 1 95 ? -8.556 -0.167 2.156 1.00 95.06 95 ALA A O 1
ATOM 808 N N . ASN A 1 96 ? -7.090 0.607 0.643 1.00 92.56 96 ASN A N 1
ATOM 809 C CA . ASN A 1 96 ? -8.026 1.525 0.042 1.00 92.56 96 ASN A CA 1
ATOM 810 C C . ASN A 1 96 ? -8.106 1.307 -1.452 1.00 92.56 96 ASN A C 1
ATOM 812 O O . ASN A 1 96 ? -7.088 1.295 -2.153 1.00 92.56 96 ASN A O 1
ATOM 816 N N . MET A 1 97 ? -9.341 1.262 -1.924 1.00 90.62 97 MET A N 1
ATOM 817 C CA . MET A 1 97 ? -9.647 1.054 -3.313 1.00 90.62 97 MET A CA 1
ATOM 818 C C . MET A 1 97 ? -10.823 1.908 -3.770 1.00 90.62 97 MET A C 1
ATOM 820 O O . MET A 1 97 ? -11.682 2.311 -2.990 1.00 90.62 97 MET A O 1
ATOM 824 N N . HIS A 1 98 ? -10.850 2.167 -5.068 1.00 88.38 98 HIS A N 1
ATOM 825 C CA . HIS A 1 98 ? -12.063 2.568 -5.765 1.00 88.38 98 HIS A CA 1
ATOM 826 C C . HIS A 1 98 ? -12.492 1.410 -6.644 1.00 88.38 98 HIS A C 1
ATOM 828 O O . HIS A 1 98 ? -11.652 0.785 -7.291 1.00 88.38 98 HIS A O 1
ATOM 834 N N . VAL A 1 99 ? -13.784 1.127 -6.646 1.00 86.69 99 VAL A N 1
ATOM 835 C CA . VAL A 1 99 ? -14.394 0.137 -7.524 1.00 86.69 99 VAL A CA 1
ATOM 836 C C . VAL A 1 99 ? -15.278 0.910 -8.483 1.00 86.69 99 VAL A C 1
ATOM 838 O O . VAL A 1 99 ? -15.976 1.829 -8.063 1.00 86.69 99 VAL A O 1
ATOM 841 N N . ASP A 1 100 ? -15.222 0.580 -9.771 1.00 87.44 100 ASP A N 1
ATOM 842 C CA . ASP A 1 100 ? -16.093 1.233 -10.738 1.00 87.44 100 ASP A CA 1
ATOM 843 C C . ASP A 1 100 ? -17.576 0.996 -10.406 1.00 87.44 100 ASP A C 1
ATOM 845 O O . ASP A 1 100 ? -17.947 0.054 -9.703 1.00 87.44 100 ASP A O 1
ATOM 849 N N . ALA A 1 101 ? -18.452 1.837 -10.958 1.00 86.19 101 ALA A N 1
ATOM 850 C CA . ALA A 1 101 ? -19.892 1.745 -10.713 1.00 86.19 101 ALA A CA 1
ATOM 851 C C . ALA A 1 101 ? -20.506 0.389 -11.121 1.00 86.19 101 ALA A C 1
ATOM 853 O O . ALA A 1 101 ? -21.601 0.052 -10.680 1.00 86.19 101 ALA A O 1
ATOM 854 N N . THR A 1 102 ? -19.823 -0.383 -11.974 1.00 88.94 102 THR A N 1
ATOM 855 C CA . THR A 1 102 ? -20.284 -1.705 -12.421 1.00 88.94 102 THR A CA 1
ATOM 856 C C . THR A 1 102 ? -19.874 -2.833 -11.476 1.00 88.94 102 THR A C 1
ATOM 858 O O . THR A 1 102 ? -20.375 -3.947 -11.613 1.00 88.94 102 THR A O 1
ATOM 861 N N . GLY A 1 103 ? -18.958 -2.575 -10.539 1.00 83.12 103 GLY A N 1
ATOM 862 C CA . GLY A 1 103 ? -18.375 -3.596 -9.675 1.00 83.12 103 GLY A CA 1
ATOM 863 C C . GLY A 1 103 ? -17.404 -4.538 -10.391 1.00 83.12 103 GLY A C 1
ATOM 864 O O . GLY A 1 103 ? -17.047 -5.569 -9.828 1.00 83.12 103 GLY A O 1
ATOM 865 N N . THR A 1 104 ? -16.995 -4.239 -11.630 1.00 87.62 104 THR A N 1
ATOM 866 C CA . THR A 1 104 ? -16.194 -5.170 -12.451 1.00 87.62 104 THR A CA 1
ATOM 867 C C . THR A 1 104 ? -14.703 -4.873 -12.423 1.00 87.62 104 THR A C 1
ATOM 869 O O . THR A 1 104 ? -13.896 -5.749 -12.738 1.00 87.62 104 THR A O 1
ATOM 872 N N . ARG A 1 105 ? -14.315 -3.650 -12.044 1.00 89.94 105 ARG A N 1
ATOM 873 C CA . ARG A 1 105 ? -12.914 -3.229 -11.939 1.00 89.94 105 ARG A CA 1
ATOM 874 C C . ARG A 1 105 ? -12.692 -2.457 -10.658 1.00 89.94 105 ARG A C 1
ATOM 876 O O . ARG A 1 105 ? -13.534 -1.664 -10.25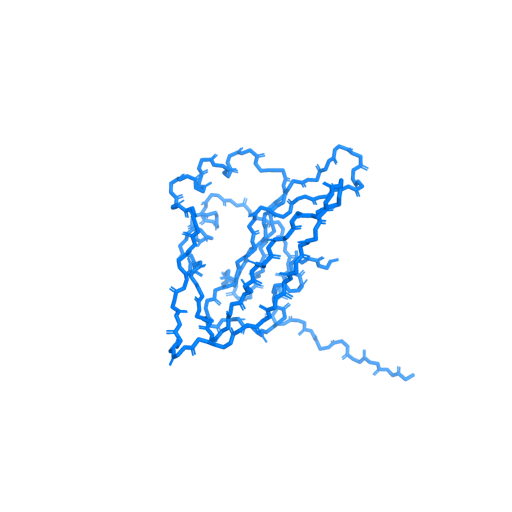0 1.00 89.94 105 ARG A O 1
ATOM 883 N N . GLY A 1 106 ? -11.522 -2.658 -10.065 1.00 88.69 106 GLY A N 1
ATOM 884 C CA . GLY A 1 106 ? -11.081 -1.920 -8.894 1.00 88.69 106 GLY A CA 1
ATOM 885 C C . GLY A 1 106 ? -9.641 -1.450 -9.034 1.00 88.69 106 GLY A C 1
ATOM 886 O O . GLY A 1 106 ? -8.801 -2.135 -9.618 1.00 88.69 106 GLY A O 1
ATOM 887 N N . TRP A 1 107 ? -9.355 -0.284 -8.468 1.00 91.31 107 TRP A N 1
ATOM 888 C CA . TRP A 1 107 ? -8.015 0.260 -8.314 1.00 91.31 107 TRP A CA 1
ATOM 889 C C . TRP A 1 107 ? -7.665 0.260 -6.842 1.00 91.31 107 TRP A C 1
ATOM 891 O O . TRP A 1 107 ? -8.291 0.971 -6.060 1.00 91.31 107 TRP A O 1
ATOM 901 N N . VAL A 1 108 ? -6.642 -0.502 -6.468 1.00 91.62 108 VAL A N 1
ATOM 902 C CA . VAL A 1 108 ? -6.044 -0.411 -5.136 1.00 91.62 108 VAL A CA 1
ATOM 903 C C . VAL A 1 108 ? -5.101 0.782 -5.142 1.00 91.62 108 VAL A C 1
ATOM 905 O O . VAL A 1 108 ? -4.062 0.761 -5.800 1.00 91.62 108 VAL A O 1
ATOM 908 N N . TYR A 1 109 ? -5.470 1.842 -4.430 1.00 89.50 109 TYR A N 1
ATOM 909 C CA . TYR A 1 109 ? -4.628 3.029 -4.334 1.00 89.50 109 TYR A CA 1
ATOM 910 C C . TYR A 1 109 ? -3.558 2.880 -3.267 1.00 89.50 109 TYR A C 1
ATOM 912 O O . TYR A 1 109 ? -2.447 3.353 -3.477 1.00 89.50 109 TYR A O 1
ATOM 920 N N . ASP A 1 110 ? -3.881 2.252 -2.137 1.00 91.19 110 ASP A N 1
ATOM 921 C CA . ASP A 1 110 ? -2.931 1.990 -1.060 1.00 91.19 110 ASP A CA 1
ATOM 922 C C . ASP A 1 110 ? -3.213 0.611 -0.461 1.00 91.19 110 ASP A C 1
ATOM 924 O O . ASP A 1 110 ? -4.370 0.245 -0.245 1.00 91.19 110 ASP A O 1
ATOM 928 N N . LEU A 1 111 ? -2.149 -0.122 -0.1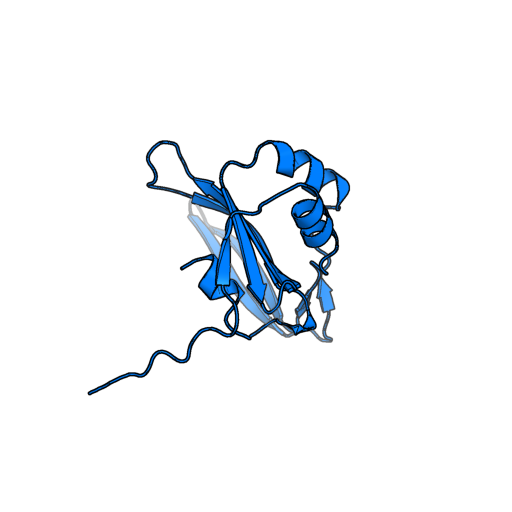48 1.00 94.19 111 LEU A N 1
ATOM 929 C CA . LEU A 1 111 ? -2.199 -1.364 0.612 1.00 94.19 111 LEU A CA 1
ATOM 930 C C . LEU A 1 111 ? -1.031 -1.361 1.589 1.00 94.19 111 LEU A C 1
ATOM 932 O O . LEU A 1 111 ? 0.128 -1.399 1.176 1.00 94.19 111 LEU A O 1
ATOM 936 N N . VAL A 1 112 ? -1.339 -1.305 2.879 1.00 95.50 112 VAL A N 1
ATOM 937 C CA . VAL A 1 112 ? -0.335 -1.123 3.928 1.00 95.50 112 VAL A CA 1
ATOM 938 C C . VAL A 1 112 ? -0.574 -2.129 5.035 1.00 95.50 112 VAL A C 1
ATOM 940 O O . VAL A 1 112 ? -1.691 -2.312 5.505 1.00 95.50 112 VAL A O 1
ATOM 943 N N . VAL A 1 113 ? 0.502 -2.776 5.471 1.00 96.88 113 VAL A N 1
ATOM 944 C CA . VAL A 1 113 ? 0.520 -3.631 6.660 1.00 96.88 113 VAL A CA 1
ATOM 945 C C . VAL A 1 113 ? 1.593 -3.083 7.584 1.00 96.88 113 VAL A C 1
ATOM 947 O O . VAL A 1 113 ? 2.733 -2.889 7.146 1.00 96.88 113 VAL A O 1
ATOM 950 N N . GLY A 1 114 ? 1.231 -2.848 8.846 1.00 95.56 114 GLY A N 1
ATOM 951 C CA . GLY A 1 114 ? 2.154 -2.346 9.858 1.00 95.56 114 GLY A CA 1
ATOM 952 C C . GLY A 1 114 ? 3.393 -3.234 9.952 1.00 95.56 114 GLY A C 1
ATOM 953 O O . GLY A 1 114 ? 3.282 -4.462 9.905 1.00 95.56 114 GLY A O 1
ATOM 954 N N . GLU A 1 115 ? 4.570 -2.614 10.055 1.00 94.62 115 GLU A N 1
ATOM 955 C CA . GLU A 1 115 ? 5.878 -3.276 9.978 1.00 94.62 115 GLU A CA 1
ATOM 956 C C . GLU A 1 115 ? 5.975 -4.583 10.797 1.00 94.62 115 GLU A C 1
ATOM 958 O O . GLU A 1 115 ? 6.315 -5.612 10.198 1.00 94.62 115 GLU A O 1
ATOM 963 N N . PRO A 1 116 ? 5.567 -4.638 12.086 1.00 93.69 116 PRO A N 1
ATOM 964 C CA . PRO A 1 116 ? 5.697 -5.853 12.900 1.00 93.69 116 PRO A CA 1
ATOM 965 C C . PRO A 1 116 ? 4.819 -7.023 12.425 1.00 93.69 116 PRO A C 1
ATOM 967 O O . PRO A 1 116 ? 5.037 -8.181 12.801 1.00 93.69 116 PRO A O 1
ATOM 970 N N . PHE A 1 117 ? 3.804 -6.731 11.610 1.00 94.62 117 PHE A N 1
ATOM 971 C CA . PHE A 1 117 ? 2.768 -7.668 11.180 1.00 94.62 117 PHE A CA 1
ATOM 972 C C . PHE A 1 117 ? 2.930 -8.119 9.721 1.00 94.62 117 PHE A C 1
ATOM 974 O O . PHE A 1 117 ? 2.165 -8.958 9.232 1.00 94.62 117 PHE A O 1
ATOM 981 N N . ARG A 1 118 ? 3.940 -7.607 9.007 1.00 93.75 118 ARG A N 1
ATOM 982 C CA . ARG A 1 118 ? 4.217 -7.979 7.612 1.00 93.75 118 ARG A CA 1
ATOM 983 C C . ARG A 1 118 ? 4.544 -9.469 7.479 1.00 93.75 118 ARG A C 1
ATOM 985 O O . ARG A 1 118 ? 4.958 -10.134 8.423 1.00 93.75 118 ARG A O 1
ATOM 992 N N . ARG A 1 119 ? 4.328 -10.011 6.272 1.00 92.62 119 ARG A N 1
ATOM 993 C CA . ARG A 1 119 ? 4.520 -11.440 5.925 1.00 92.62 119 ARG A CA 1
ATOM 994 C C . ARG A 1 119 ? 3.636 -12.432 6.707 1.00 92.62 119 ARG A C 1
ATOM 996 O O . ARG A 1 119 ? 3.873 -13.633 6.650 1.00 92.62 119 ARG A O 1
ATOM 1003 N N . ARG A 1 120 ? 2.550 -11.964 7.337 1.00 94.88 120 ARG A N 1
ATOM 1004 C CA . ARG A 1 120 ? 1.559 -12.794 8.059 1.00 94.88 120 ARG A CA 1
ATOM 1005 C C . ARG A 1 120 ? 0.219 -12.955 7.324 1.00 94.88 120 ARG A C 1
ATOM 1007 O O . ARG A 1 120 ? -0.813 -13.122 7.958 1.00 94.88 120 ARG A O 1
ATOM 1014 N N . ARG A 1 121 ? 0.220 -12.873 5.985 1.00 94.44 121 ARG A N 1
ATOM 1015 C CA . ARG A 1 121 ? -0.972 -12.967 5.100 1.00 94.44 121 ARG A CA 1
ATOM 1016 C C . ARG A 1 121 ? -2.035 -11.866 5.256 1.00 94.44 121 ARG A C 1
ATOM 1018 O O . ARG A 1 121 ? -3.016 -11.900 4.529 1.00 94.44 121 ARG A O 1
ATOM 1025 N N . ILE A 1 122 ? -1.816 -10.859 6.101 1.00 96.38 122 ILE A N 1
ATOM 1026 C CA . ILE A 1 122 ? -2.753 -9.735 6.298 1.00 96.38 122 ILE A CA 1
ATOM 1027 C C . ILE A 1 122 ? -3.028 -8.984 4.990 1.00 96.38 122 ILE A C 1
ATOM 1029 O O . ILE A 1 122 ? -4.180 -8.773 4.642 1.00 96.38 122 ILE A O 1
ATOM 1033 N N . GLY A 1 123 ? -1.979 -8.651 4.229 1.00 96.06 123 GLY A N 1
ATOM 1034 C CA . GLY A 1 123 ? -2.135 -7.975 2.937 1.00 96.06 123 GLY A CA 1
ATOM 1035 C C . GLY A 1 123 ? -2.897 -8.805 1.901 1.00 96.06 123 GLY A C 1
ATOM 1036 O O . GLY A 1 123 ? -3.623 -8.238 1.101 1.00 96.06 123 GLY A O 1
ATOM 1037 N N . SER A 1 124 ? -2.772 -10.137 1.940 1.00 95.88 124 SER A N 1
ATOM 1038 C CA . SER A 1 124 ? -3.580 -11.024 1.090 1.00 95.88 124 SER A CA 1
ATOM 1039 C C . SER A 1 124 ? -5.042 -11.000 1.521 1.00 95.88 124 SER A C 1
ATOM 1041 O O . SER A 1 124 ? -5.902 -10.763 0.696 1.00 95.88 12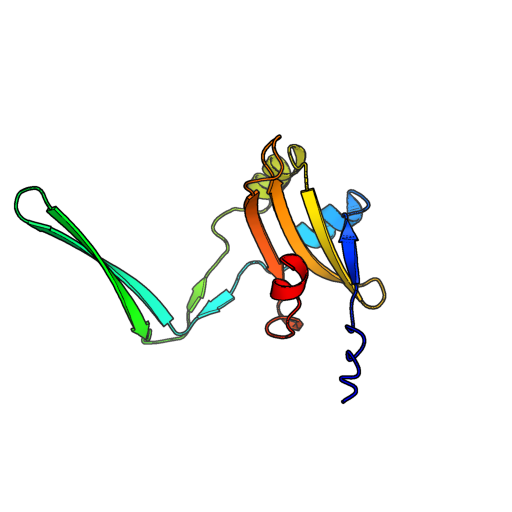4 SER A O 1
ATOM 1043 N N . ALA A 1 125 ? -5.310 -11.137 2.820 1.00 96.00 125 ALA A N 1
ATOM 1044 C CA . ALA A 1 125 ? -6.673 -11.127 3.346 1.00 96.00 125 ALA A CA 1
ATOM 1045 C C . ALA A 1 125 ? -7.413 -9.797 3.116 1.00 96.00 125 ALA A C 1
ATOM 1047 O O . ALA A 1 125 ? -8.634 -9.785 3.062 1.00 96.00 125 ALA A O 1
ATOM 1048 N N . LEU A 1 126 ? -6.692 -8.678 2.993 1.00 95.75 126 LEU A N 1
ATOM 1049 C CA . LEU A 1 126 ? -7.264 -7.378 2.624 1.00 95.75 126 LEU A CA 1
ATOM 1050 C C . LEU A 1 126 ? -7.707 -7.294 1.150 1.00 95.75 126 LEU A C 1
ATOM 1052 O O . LEU A 1 126 ? -8.401 -6.344 0.793 1.00 95.75 126 LEU A O 1
ATOM 1056 N N . LEU A 1 127 ? -7.275 -8.237 0.307 1.00 93.44 127 LEU A N 1
ATOM 1057 C CA . LEU A 1 127 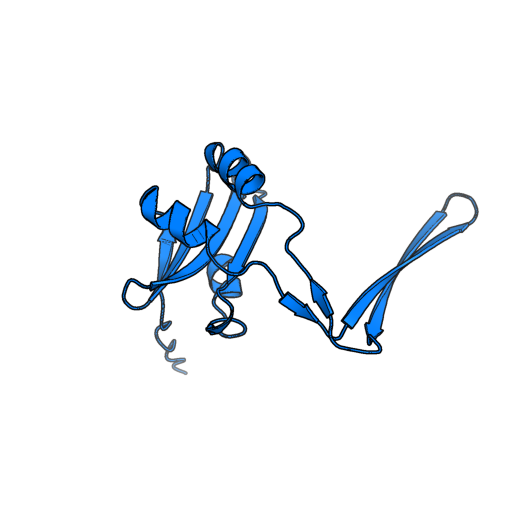? -7.576 -8.310 -1.126 1.00 93.44 127 LEU A CA 1
ATOM 1058 C C . LEU A 1 127 ? -8.406 -9.549 -1.514 1.00 93.44 127 LEU A C 1
ATOM 1060 O O . LEU A 1 127 ? -8.695 -9.710 -2.699 1.00 93.44 127 LEU A O 1
ATOM 1064 N N . ASP A 1 128 ? -8.728 -10.418 -0.551 1.00 89.44 128 ASP A N 1
ATOM 1065 C CA . ASP A 1 128 ? -9.527 -11.638 -0.745 1.00 89.44 128 ASP A CA 1
ATOM 1066 C C . ASP A 1 128 ? -11.033 -11.319 -0.756 1.00 89.44 128 ASP A C 1
ATOM 1068 O O . ASP A 1 128 ? -11.744 -11.894 -1.612 1.00 89.44 128 ASP A O 1
#

Nearest PDB structures (foldseek):
  4oae-assembly1_A  TM=7.142E-01  e=5.152E-02  Pseudomonas aeruginosa PAO1
  2a4n-assembly1_A  TM=7.595E-01  e=9.053E-02  Enterococcus faecium
  4kua-assembly1_A  TM=7.834E-01  e=1.072E-01  Pseudomonas aeruginosa PAO1
  2aj6-assembly1_A  TM=7.526E-01  e=1.421E-01  Staphylococcus aureus subsp. aureus MW2
  8h6c-assembly1_F  TM=8.805E-01  e=2.642E-01  Homo sapiens

Mean predicted aligned error: 6.71 Å

Foldseek 3Di:
DDPDPPPPLWDKDFDDDVVVVVVQLVFQPKDKDQWDWDWDWDDDDPDIDIDTDIDGDPDIDIDHDPDHSVRVVVVVVVFPTKMFIDHPNDTQWIWTWDAPPVNPDIDTPDTDGHPVCPPVCRSVNNVD

Solvent-accessible surface area (backbone atoms only — not comparable to full-atom values): 8012 Å² total; per-residue (Å²): 134,85,82,79,74,75,76,67,84,48,48,75,43,70,67,87,50,72,65,58,50,53,53,62,66,68,46,58,66,53,48,76,39,50,61,46,75,49,75,49,78,47,79,57,95,96,45,79,48,79,45,78,42,84,42,77,48,101,56,75,41,78,44,70,53,95,65,57,66,66,64,46,57,63,64,51,76,75,62,82,40,48,37,30,33,36,36,96,91,38,79,45,29,39,29,34,32,46,61,48,98,83,71,82,47,72,47,76,78,45,76,46,45,28,70,96,52,54,96,66,57,56,73,54,61,66,72,108

Secondary structure (DSSP, 8-state):
--------SSEEEE--SHHHHHHHHHS---EEEEEEEEEEEEEETTEEEEEEEEEEEEEEEEE--SS-HHHHHHHHTT-SEEEEEEETTEEEEEEEEEE-TTSS-EEEEEEEE-GGGTTSSHHHHTT-

Sequence (128 aa):
MNTKRKRSQFIVRQLRDEAELTFCSQLDHSYTTDYVWQMDMREENEDVFVRFRTVHLPRSMVVSYPRDVQTQRMLWQKRECFLVAVADDVLLGYANMHVDATGTRGWVYDLVVGEPFRRRRIGSALLD

pLDDT: mean 88.31, std 13.67, range [34.0, 97.69]